Protein AF-A0A356EU19-F1 (afdb_monomer_lite)

Structure (mmCIF, N/CA/C/O backbone):
data_AF-A0A356EU19-F1
#
_entry.id   AF-A0A356EU19-F1
#
loop_
_atom_site.group_PDB
_atom_site.id
_atom_site.type_symbol
_atom_site.label_atom_id
_atom_site.label_alt_id
_atom_site.label_comp_id
_atom_site.label_asym_id
_atom_site.label_entity_id
_atom_site.label_seq_id
_atom_site.pdbx_PDB_ins_code
_atom_site.Cartn_x
_atom_site.Cartn_y
_atom_site.Cartn_z
_atom_site.occupancy
_atom_site.B_iso_or_equiv
_atom_site.auth_seq_id
_atom_site.auth_comp_id
_atom_site.auth_asym_id
_atom_site.auth_atom_id
_atom_site.pdbx_PDB_model_num
ATOM 1 N N . MET A 1 1 ? -10.821 4.826 3.188 1.00 55.88 1 MET A N 1
ATOM 2 C CA . MET A 1 1 ? -10.095 5.903 2.476 1.00 55.88 1 MET A CA 1
ATOM 3 C C . MET A 1 1 ? -9.329 5.244 1.337 1.00 55.88 1 MET A C 1
ATOM 5 O O . MET A 1 1 ? -8.909 4.110 1.521 1.00 55.88 1 MET A O 1
ATOM 9 N N . LEU A 1 2 ? -9.250 5.872 0.163 1.00 63.47 2 LEU A N 1
ATOM 10 C CA . LEU A 1 2 ? -8.558 5.334 -1.014 1.00 63.47 2 LEU A CA 1
ATOM 11 C C . LEU A 1 2 ? -7.464 6.331 -1.398 1.00 63.47 2 LEU A C 1
ATOM 13 O O . LEU A 1 2 ? -7.770 7.506 -1.599 1.00 63.47 2 LEU A O 1
ATOM 17 N N . GLY A 1 3 ? -6.216 5.874 -1.451 1.00 75.94 3 GLY A N 1
ATOM 18 C CA . GLY A 1 3 ? -5.061 6.674 -1.854 1.00 75.94 3 GLY A CA 1
ATOM 19 C C . GLY A 1 3 ? -4.170 5.872 -2.796 1.00 75.94 3 GLY A C 1
ATOM 20 O O . GLY A 1 3 ? -4.012 4.666 -2.609 1.00 75.94 3 GLY A O 1
ATOM 21 N N . ALA A 1 4 ? -3.635 6.544 -3.814 1.00 81.38 4 ALA A N 1
ATOM 22 C CA . ALA A 1 4 ? -2.692 5.987 -4.773 1.00 81.38 4 ALA A CA 1
ATOM 23 C C . ALA A 1 4 ? -1.512 6.949 -4.933 1.00 81.38 4 ALA A C 1
ATOM 25 O O . ALA A 1 4 ? -1.702 8.167 -4.986 1.00 81.38 4 ALA A O 1
ATOM 26 N N . TRP A 1 5 ? -0.309 6.394 -5.015 1.00 88.44 5 TRP A N 1
ATOM 27 C CA . TRP A 1 5 ? 0.944 7.128 -5.119 1.00 88.44 5 TRP A CA 1
ATOM 28 C C . TRP A 1 5 ? 1.780 6.538 -6.239 1.00 88.44 5 TRP A C 1
ATOM 30 O O . TRP A 1 5 ? 1.953 5.327 -6.307 1.00 88.44 5 TRP A O 1
ATOM 40 N N . GLU A 1 6 ? 2.324 7.396 -7.090 1.00 85.50 6 GLU A N 1
ATOM 41 C CA . GLU A 1 6 ? 3.266 7.015 -8.137 1.00 85.50 6 GLU A CA 1
ATOM 42 C C . GLU A 1 6 ? 4.615 7.659 -7.845 1.00 85.50 6 GLU A C 1
ATOM 44 O O . GLU A 1 6 ? 4.694 8.841 -7.494 1.00 85.50 6 GLU A O 1
ATOM 49 N N . PHE A 1 7 ? 5.681 6.876 -7.960 1.00 83.25 7 PHE A N 1
ATOM 50 C CA . PHE A 1 7 ? 7.038 7.351 -7.744 1.00 83.25 7 PHE A CA 1
ATOM 51 C C . PHE A 1 7 ? 7.991 6.682 -8.727 1.00 83.25 7 PHE A C 1
ATOM 53 O O . PHE A 1 7 ? 7.856 5.511 -9.071 1.00 83.25 7 PHE A O 1
ATOM 60 N N . ALA A 1 8 ? 8.976 7.458 -9.170 1.00 82.06 8 ALA A N 1
ATOM 61 C CA . ALA A 1 8 ? 10.022 7.020 -10.076 1.00 82.06 8 ALA A CA 1
ATOM 62 C C . ALA A 1 8 ? 11.384 7.434 -9.513 1.00 82.06 8 ALA A C 1
ATOM 64 O O . ALA A 1 8 ? 11.526 8.520 -8.947 1.00 82.06 8 ALA A O 1
ATOM 65 N N . ILE A 1 9 ? 12.397 6.587 -9.696 1.00 74.75 9 ILE A N 1
ATOM 66 C CA . ILE A 1 9 ? 13.789 6.956 -9.436 1.00 74.75 9 ILE A CA 1
ATOM 67 C C . ILE A 1 9 ? 14.403 7.523 -10.712 1.00 74.75 9 ILE A C 1
ATOM 69 O O . ILE A 1 9 ? 14.460 6.869 -11.750 1.00 74.75 9 ILE A O 1
ATOM 73 N N . SER A 1 10 ? 14.923 8.742 -10.611 1.00 70.06 10 SER A N 1
ATOM 74 C CA . SER A 1 10 ? 15.802 9.336 -11.612 1.00 70.06 10 SER A CA 1
ATOM 75 C C . SER A 1 10 ? 17.240 9.304 -11.085 1.00 70.06 10 SER A C 1
ATOM 77 O O . SER A 1 10 ? 17.652 10.196 -10.345 1.00 70.06 10 SER A O 1
ATOM 79 N N . GLY A 1 11 ? 18.000 8.258 -11.414 1.00 66.62 11 GLY A N 1
ATOM 80 C CA . GLY A 1 11 ? 19.408 8.125 -11.019 1.00 66.62 11 GLY A CA 1
ATOM 81 C C . GLY A 1 11 ? 19.909 6.679 -11.047 1.00 66.62 11 GLY A C 1
ATOM 82 O O . GLY A 1 11 ? 19.152 5.753 -10.789 1.00 66.62 11 GLY A O 1
ATOM 83 N N . GLY A 1 12 ? 21.193 6.471 -11.355 1.00 66.62 12 GLY A N 1
ATOM 84 C CA . GLY A 1 12 ? 21.793 5.138 -11.552 1.00 66.62 12 GLY A CA 1
ATOM 85 C C . GLY A 1 12 ? 22.140 4.361 -10.275 1.00 66.62 12 GLY A C 1
ATOM 86 O O . GLY A 1 12 ? 23.037 3.528 -10.313 1.00 66.62 12 GLY A O 1
ATOM 87 N N . GLY A 1 13 ? 21.507 4.677 -9.143 1.00 71.88 13 GLY A N 1
ATOM 88 C CA . GLY A 1 13 ? 21.840 4.097 -7.835 1.00 71.88 13 GLY A CA 1
ATOM 89 C C . GLY A 1 13 ? 20.979 2.908 -7.413 1.00 71.88 13 GLY A C 1
ATOM 90 O O . GLY A 1 13 ? 21.305 2.273 -6.420 1.00 71.88 13 GLY A O 1
ATOM 91 N N . TYR A 1 14 ? 19.898 2.623 -8.139 1.00 74.31 14 TYR A N 1
ATOM 92 C CA . TYR A 1 14 ? 19.008 1.504 -7.854 1.00 74.31 14 TYR A CA 1
ATOM 93 C C . TYR A 1 14 ? 19.120 0.450 -8.944 1.00 74.31 14 TYR A C 1
ATOM 95 O O . TYR A 1 14 ? 19.021 0.770 -10.135 1.00 74.31 14 TYR A O 1
ATOM 103 N N . VAL A 1 15 ? 19.292 -0.801 -8.534 1.00 77.62 15 VAL A N 1
ATOM 104 C CA . VAL A 1 15 ? 19.249 -1.937 -9.448 1.00 77.62 15 VAL A CA 1
ATOM 105 C C . VAL A 1 15 ? 17.830 -2.516 -9.428 1.00 77.62 15 VAL A C 1
ATOM 107 O O . VAL A 1 15 ? 17.339 -2.856 -8.353 1.00 77.62 15 VAL A O 1
ATOM 110 N N . PRO A 1 16 ? 17.149 -2.647 -10.584 1.00 74.06 16 PRO A N 1
ATOM 111 C CA . PRO A 1 16 ? 15.850 -3.310 -10.652 1.00 74.06 16 PRO A CA 1
ATOM 112 C C . PRO A 1 16 ? 15.869 -4.676 -9.955 1.00 74.06 16 PRO A C 1
ATOM 114 O O . PRO A 1 16 ? 16.757 -5.488 -10.218 1.00 74.06 16 PRO A O 1
ATOM 117 N N . GLY A 1 17 ? 14.894 -4.919 -9.076 1.00 75.31 17 GLY A N 1
ATOM 118 C CA . GLY A 1 17 ? 14.826 -6.121 -8.242 1.00 75.31 17 GLY A CA 1
ATOM 119 C C . GLY A 1 17 ? 15.462 -5.978 -6.856 1.00 75.31 17 GLY A C 1
ATOM 120 O O . GLY A 1 17 ? 15.342 -6.897 -6.045 1.00 75.31 17 GLY A O 1
ATOM 121 N N . GLU A 1 18 ? 16.105 -4.850 -6.538 1.00 83.75 18 GLU A N 1
ATOM 122 C CA . GLU A 1 18 ? 16.463 -4.540 -5.153 1.00 83.75 18 GLU A CA 1
ATOM 123 C C . GLU A 1 18 ? 15.215 -4.113 -4.364 1.00 83.75 18 GLU A C 1
ATOM 125 O O . GLU A 1 18 ? 14.461 -3.248 -4.812 1.00 83.75 18 GLU A O 1
ATOM 130 N N . PRO A 1 19 ? 14.963 -4.684 -3.178 1.00 86.94 19 PRO A N 1
ATOM 131 C CA . PRO A 1 19 ? 13.800 -4.307 -2.393 1.00 86.94 19 PRO A CA 1
ATOM 132 C C . PRO A 1 19 ? 13.901 -2.854 -1.910 1.00 86.94 19 PRO A C 1
ATOM 134 O O . PRO A 1 19 ? 14.905 -2.445 -1.325 1.00 86.94 19 PRO A O 1
ATOM 137 N N . ALA A 1 20 ? 12.831 -2.087 -2.100 1.00 88.44 20 ALA A N 1
ATOM 138 C CA . ALA A 1 20 ? 12.641 -0.760 -1.531 1.00 88.44 20 ALA A CA 1
ATOM 139 C C . ALA A 1 20 ? 11.525 -0.799 -0.482 1.00 88.44 20 ALA A C 1
ATOM 141 O O . ALA A 1 20 ? 10.486 -1.420 -0.689 1.00 88.44 20 ALA A O 1
ATOM 142 N N . TYR A 1 21 ? 11.733 -0.118 0.645 1.00 91.44 21 TYR A N 1
ATOM 143 C CA . TYR A 1 21 ? 10.736 -0.033 1.709 1.00 91.44 21 TYR A CA 1
ATOM 144 C C . TYR A 1 21 ? 9.890 1.229 1.554 1.00 91.44 21 TYR A C 1
ATOM 146 O O . TYR A 1 21 ? 10.429 2.339 1.516 1.00 91.44 21 TYR A O 1
ATOM 154 N N . LEU A 1 22 ? 8.571 1.063 1.485 1.00 91.19 22 LEU A N 1
ATOM 155 C CA . LEU A 1 22 ? 7.611 2.156 1.363 1.00 91.19 22 LEU A CA 1
ATOM 156 C C . LEU A 1 22 ? 6.815 2.320 2.648 1.00 91.19 22 LEU A C 1
ATOM 158 O O . LEU A 1 22 ? 6.550 1.351 3.354 1.00 91.19 22 LEU A O 1
ATOM 162 N N . SER A 1 23 ? 6.410 3.556 2.922 1.00 93.25 23 SER A N 1
ATOM 163 C CA . SER A 1 23 ? 5.519 3.911 4.022 1.00 93.25 23 SER A CA 1
ATOM 164 C C . SER A 1 23 ? 4.613 5.052 3.572 1.00 93.25 23 SER A C 1
ATOM 166 O O . SER A 1 23 ? 5.101 6.118 3.189 1.00 93.25 23 SER A O 1
ATOM 168 N N . PHE A 1 24 ? 3.303 4.823 3.598 1.00 90.62 24 PHE A N 1
ATOM 169 C CA . PHE A 1 24 ? 2.288 5.790 3.184 1.00 90.62 24 PHE A CA 1
ATOM 170 C C . PHE A 1 24 ? 1.392 6.157 4.359 1.00 90.62 24 PHE A C 1
ATOM 172 O O . PHE A 1 24 ? 0.956 5.274 5.094 1.00 90.62 24 PHE A O 1
ATOM 179 N N . ASP A 1 25 ? 1.077 7.446 4.509 1.00 91.81 25 ASP A N 1
ATOM 180 C CA . ASP A 1 25 ? -0.008 7.878 5.392 1.00 91.81 25 ASP A CA 1
ATOM 181 C C . ASP A 1 25 ? -1.349 7.511 4.740 1.00 91.81 25 ASP A C 1
ATOM 183 O O . ASP A 1 25 ? -1.724 8.056 3.698 1.00 91.81 25 ASP A O 1
ATOM 187 N N . VAL A 1 26 ? -2.051 6.555 5.344 1.00 90.44 26 VAL A N 1
ATOM 188 C CA . VAL A 1 26 ? -3.341 6.029 4.871 1.00 90.44 26 VAL A CA 1
ATOM 189 C C . VAL A 1 26 ? -4.497 6.426 5.795 1.00 90.44 26 VAL A C 1
ATOM 191 O O . VAL A 1 26 ? -5.642 6.029 5.558 1.00 90.44 26 VAL A O 1
ATOM 194 N N . GLY A 1 27 ? -4.209 7.237 6.817 1.00 88.19 27 GLY A N 1
ATOM 195 C CA . GLY A 1 27 ? -5.141 7.607 7.871 1.00 88.19 27 GLY A CA 1
ATOM 196 C C . GLY A 1 27 ? -5.424 6.482 8.869 1.00 88.19 27 GLY A C 1
ATOM 197 O O . GLY A 1 27 ? -5.039 5.329 8.683 1.00 88.19 27 GLY A O 1
ATOM 198 N N . GLY A 1 28 ? -6.118 6.847 9.948 1.00 89.12 28 GLY A N 1
ATOM 199 C CA . GLY A 1 28 ? -6.504 5.939 11.025 1.00 89.12 28 GLY A CA 1
ATOM 200 C C . GLY A 1 28 ? -7.820 5.189 10.807 1.00 89.12 28 GLY A C 1
ATOM 201 O O . GLY A 1 28 ? -8.580 5.451 9.876 1.00 89.12 28 GLY A O 1
ATOM 202 N N . GLY A 1 29 ? -8.118 4.267 11.730 1.00 86.12 29 GLY A N 1
ATOM 203 C CA . GLY A 1 29 ? -9.416 3.581 11.794 1.00 86.12 29 GLY A CA 1
ATOM 204 C C . GLY A 1 29 ? -9.616 2.468 10.764 1.00 86.12 29 GLY A C 1
ATOM 205 O O . GLY A 1 29 ? -10.751 2.074 10.523 1.00 86.12 29 GLY A O 1
ATOM 206 N N . LEU A 1 30 ? -8.543 1.970 10.150 1.00 89.00 30 LEU A N 1
ATOM 207 C CA . LEU A 1 30 ? -8.567 0.825 9.239 1.00 89.00 30 LEU A CA 1
ATOM 208 C C . LEU A 1 30 ? -8.239 -0.482 9.969 1.00 89.00 30 LEU A C 1
ATOM 210 O O . LEU A 1 30 ? -7.420 -0.496 10.889 1.00 89.00 30 LEU A O 1
ATOM 214 N N . ASP A 1 31 ? -8.883 -1.570 9.551 1.00 88.56 31 ASP A N 1
ATOM 215 C CA . ASP A 1 31 ? -8.529 -2.921 9.981 1.00 88.56 31 ASP A CA 1
ATOM 216 C C . ASP A 1 31 ? -7.359 -3.427 9.138 1.00 88.56 31 ASP A C 1
ATOM 218 O O . ASP A 1 31 ? -7.469 -3.500 7.913 1.00 88.56 31 ASP A O 1
ATOM 222 N N . ARG A 1 32 ? -6.252 -3.792 9.793 1.00 89.38 32 ARG A N 1
ATOM 223 C CA . ARG A 1 32 ? -5.049 -4.294 9.123 1.00 89.38 32 ARG A CA 1
ATOM 224 C C . ARG A 1 32 ? -5.345 -5.553 8.316 1.00 89.38 32 ARG A C 1
ATOM 226 O O . ARG A 1 32 ? -4.811 -5.694 7.222 1.00 89.38 32 ARG A O 1
ATOM 233 N N . ASP A 1 33 ? -6.175 -6.457 8.830 1.00 89.69 33 ASP A N 1
ATOM 234 C CA . ASP A 1 33 ? -6.457 -7.728 8.149 1.00 89.69 33 ASP A CA 1
ATOM 235 C C . ASP A 1 33 ? -7.411 -7.546 6.954 1.00 89.69 33 ASP A C 1
ATOM 237 O O . ASP A 1 33 ? -7.501 -8.410 6.084 1.00 89.69 33 ASP A O 1
ATOM 241 N N . GLY A 1 34 ? -8.084 -6.394 6.880 1.00 88.94 34 GLY A N 1
ATOM 242 C CA . GLY A 1 34 ? -8.880 -5.962 5.734 1.00 88.94 34 GLY A CA 1
ATOM 243 C C . GLY A 1 34 ? -8.131 -5.042 4.767 1.00 88.94 34 GLY A C 1
ATOM 244 O O . GLY A 1 34 ? -8.778 -4.450 3.900 1.00 88.94 34 GLY A O 1
ATOM 245 N N . MET A 1 35 ? -6.815 -4.856 4.933 1.00 92.50 35 MET A N 1
ATOM 246 C CA . MET A 1 35 ? -6.008 -4.050 4.019 1.00 92.50 35 MET A CA 1
ATOM 247 C C . MET A 1 35 ? -5.550 -4.857 2.808 1.00 92.50 35 MET A C 1
ATOM 249 O O . MET A 1 35 ? -5.125 -6.002 2.927 1.00 92.50 35 MET A O 1
ATOM 253 N N . GLN A 1 36 ? -5.578 -4.211 1.647 1.00 95.00 36 GLN A N 1
ATOM 254 C CA . GLN A 1 36 ? -5.055 -4.730 0.389 1.00 95.00 36 GLN A CA 1
ATOM 255 C C . GLN A 1 36 ? -4.136 -3.691 -0.243 1.00 95.00 36 GLN A C 1
ATOM 257 O O . GLN A 1 36 ? -4.404 -2.485 -0.181 1.00 95.00 36 GLN A O 1
ATOM 262 N N . VAL A 1 37 ? -3.061 -4.174 -0.858 1.00 94.94 37 VAL A N 1
ATOM 263 C CA . VAL A 1 37 ? -2.128 -3.356 -1.631 1.00 94.94 37 VAL A CA 1
ATOM 264 C C . VAL A 1 37 ? -2.353 -3.643 -3.106 1.00 94.94 37 VAL A C 1
ATOM 266 O O . VAL A 1 37 ? -2.559 -4.786 -3.505 1.00 94.94 37 VAL A O 1
ATOM 269 N N . TRP A 1 38 ? -2.306 -2.596 -3.916 1.00 95.81 38 TRP A N 1
ATOM 270 C CA . TRP A 1 38 ? -2.456 -2.670 -5.359 1.00 95.81 38 TRP A CA 1
ATOM 271 C C . TRP A 1 38 ? -1.229 -2.078 -6.029 1.00 95.81 38 TRP A C 1
ATOM 273 O O . TRP A 1 3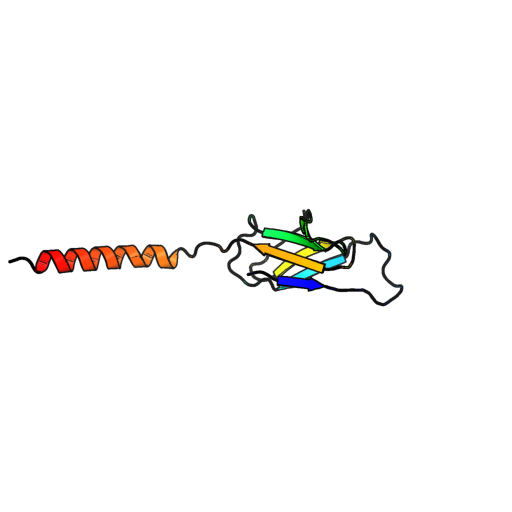8 ? -0.681 -1.084 -5.552 1.00 95.81 38 TRP A O 1
ATOM 283 N N . HIS A 1 39 ? -0.840 -2.667 -7.150 1.00 94.75 39 HIS A N 1
ATOM 284 C CA . HIS A 1 39 ? 0.272 -2.239 -7.981 1.00 94.75 39 HIS A CA 1
ATOM 285 C C . HIS A 1 39 ? -0.227 -1.960 -9.400 1.00 94.75 39 HIS A C 1
ATOM 287 O O . HIS A 1 39 ? -0.958 -2.767 -9.981 1.00 94.75 39 HIS A O 1
ATOM 293 N N . TYR A 1 40 ? 0.155 -0.811 -9.949 1.00 94.50 40 TYR A N 1
ATOM 294 C CA . TYR A 1 40 ? -0.124 -0.432 -11.324 1.00 94.50 40 TYR A CA 1
ATOM 295 C C . TYR A 1 40 ? 1.041 -0.850 -12.223 1.00 94.50 40 TYR A C 1
ATOM 297 O O . TYR A 1 40 ? 2.133 -0.294 -12.134 1.00 94.50 40 TYR A O 1
ATOM 305 N N . ASP A 1 41 ? 0.801 -1.800 -13.125 1.00 89.81 41 ASP A N 1
ATOM 306 C CA . ASP A 1 41 ? 1.828 -2.353 -14.025 1.00 89.81 41 ASP A CA 1
ATOM 307 C C . ASP A 1 41 ? 2.092 -1.496 -15.283 1.00 89.81 41 ASP A C 1
ATOM 309 O O . ASP A 1 41 ? 2.817 -1.907 -16.189 1.00 89.81 41 ASP A O 1
ATOM 313 N N . GLY A 1 42 ? 1.495 -0.302 -15.351 1.00 90.12 42 GLY A N 1
ATOM 314 C CA . GLY A 1 42 ? 1.503 0.565 -16.530 1.00 90.12 42 GLY A CA 1
ATOM 315 C C . GLY A 1 42 ? 0.233 0.462 -17.380 1.00 90.12 42 GLY A C 1
ATOM 316 O O . GLY A 1 42 ? -0.024 1.360 -18.186 1.00 90.12 42 GLY A O 1
ATOM 317 N N . VAL A 1 43 ? -0.585 -0.576 -17.176 1.00 94.62 43 VAL A N 1
ATOM 318 C CA . VAL A 1 43 ? -1.831 -0.831 -17.917 1.00 94.62 43 VAL A CA 1
ATOM 319 C C . VAL A 1 43 ? -3.023 -1.020 -16.978 1.00 94.62 43 VAL A C 1
ATOM 321 O O . VAL A 1 43 ? -4.104 -0.491 -17.243 1.00 94.62 43 VAL A O 1
ATOM 324 N N . ALA A 1 44 ? -2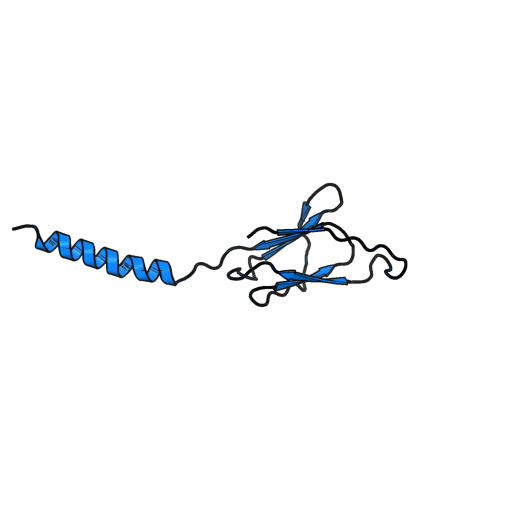.847 -1.765 -15.888 1.00 94.75 44 ALA A N 1
ATOM 325 C CA . ALA A 1 44 ? -3.908 -2.122 -14.959 1.00 94.75 44 ALA A CA 1
ATOM 326 C C . ALA A 1 44 ? -3.425 -2.152 -13.504 1.00 94.75 44 ALA A C 1
ATOM 328 O O . ALA A 1 44 ? -2.244 -2.327 -13.207 1.00 94.75 44 ALA A O 1
ATOM 329 N N . TRP A 1 45 ? -4.383 -1.990 -12.590 1.00 95.44 45 TRP A N 1
ATOM 330 C CA . TRP A 1 45 ? -4.181 -2.223 -11.165 1.00 95.44 45 TRP A CA 1
ATOM 331 C C . TRP A 1 45 ? -4.393 -3.702 -10.862 1.00 95.44 45 TRP A C 1
ATOM 333 O O . TRP A 1 45 ? -5.474 -4.235 -11.113 1.00 95.44 45 TRP A O 1
ATOM 343 N N . ASN A 1 46 ? -3.378 -4.339 -10.291 1.00 95.94 46 ASN A N 1
ATOM 344 C CA . ASN A 1 46 ? -3.427 -5.722 -9.836 1.00 95.94 46 ASN A CA 1
ATOM 345 C C . ASN A 1 46 ? -3.151 -5.776 -8.333 1.00 95.94 46 ASN A C 1
ATOM 347 O O . ASN A 1 46 ? -2.435 -4.928 -7.800 1.00 95.94 46 ASN A O 1
ATOM 351 N N . GLU A 1 47 ? -3.720 -6.764 -7.648 1.00 95.12 47 GLU A N 1
ATOM 352 C CA . GLU A 1 47 ? -3.421 -6.991 -6.235 1.00 95.12 47 GLU A CA 1
ATOM 353 C C . GLU A 1 47 ? -1.939 -7.355 -6.074 1.00 95.12 47 GLU A C 1
ATOM 355 O O . GLU A 1 47 ? -1.393 -8.163 -6.830 1.00 95.12 47 GLU A O 1
ATOM 360 N N . TYR A 1 48 ? -1.284 -6.727 -5.103 1.00 94.62 48 TYR A N 1
ATOM 361 C CA . TYR A 1 48 ? 0.120 -6.932 -4.779 1.00 94.62 48 TYR A CA 1
ATOM 362 C C . TYR A 1 48 ? 0.231 -7.686 -3.450 1.00 94.62 48 TYR A C 1
ATOM 364 O O . TYR A 1 48 ? -0.260 -7.221 -2.420 1.00 94.62 48 TYR A O 1
ATOM 372 N N . ASP A 1 49 ? 0.888 -8.851 -3.471 1.00 94.00 49 ASP A N 1
ATOM 373 C CA . ASP A 1 49 ? 1.081 -9.725 -2.302 1.00 94.00 49 ASP A CA 1
ATOM 374 C C . ASP A 1 49 ? 2.154 -9.155 -1.349 1.00 94.00 49 ASP A C 1
ATOM 376 O O . ASP A 1 49 ? 3.278 -9.654 -1.254 1.00 94.00 49 ASP A O 1
ATOM 380 N N . ALA A 1 50 ? 1.807 -8.077 -0.641 1.00 93.75 50 ALA A N 1
ATOM 381 C CA . ALA A 1 50 ? 2.641 -7.441 0.377 1.00 93.75 50 ALA A CA 1
ATOM 382 C C . ALA A 1 50 ? 2.651 -8.255 1.686 1.00 93.75 50 ALA A C 1
ATOM 384 O O . ALA A 1 50 ? 2.029 -7.885 2.684 1.00 93.75 50 ALA A O 1
ATOM 385 N N . ARG A 1 51 ? 3.372 -9.381 1.705 1.00 92.69 51 ARG A N 1
ATOM 386 C CA . ARG A 1 51 ? 3.438 -10.289 2.873 1.00 92.69 51 ARG A CA 1
ATOM 387 C C . ARG A 1 51 ? 3.997 -9.645 4.138 1.00 92.69 51 ARG A C 1
ATOM 389 O O . ARG A 1 51 ? 3.709 -10.105 5.242 1.00 92.69 51 ARG A O 1
ATOM 396 N N . ASP A 1 52 ? 4.809 -8.610 3.976 1.00 94.75 52 ASP A N 1
ATOM 397 C CA . ASP A 1 52 ? 5.412 -7.833 5.051 1.00 94.75 52 ASP A CA 1
ATOM 398 C C . ASP A 1 52 ? 4.622 -6.556 5.383 1.00 94.75 52 ASP A C 1
ATOM 400 O O . ASP A 1 52 ? 5.128 -5.699 6.107 1.00 94.75 52 ASP A O 1
ATOM 404 N N . LEU A 1 53 ? 3.376 -6.433 4.900 1.00 95.38 53 LEU A N 1
ATOM 405 C CA . LEU A 1 53 ? 2.516 -5.295 5.201 1.00 95.38 53 LEU A CA 1
ATOM 406 C C . LEU A 1 53 ? 2.326 -5.132 6.713 1.00 95.38 53 LEU A C 1
ATOM 408 O O . LEU A 1 53 ? 1.754 -5.983 7.413 1.00 95.38 53 LEU A O 1
ATOM 412 N N . THR A 1 54 ? 2.751 -3.966 7.185 1.00 95.88 54 THR A N 1
ATOM 413 C CA . THR A 1 54 ? 2.555 -3.478 8.547 1.00 95.88 54 THR A CA 1
ATOM 414 C C . THR A 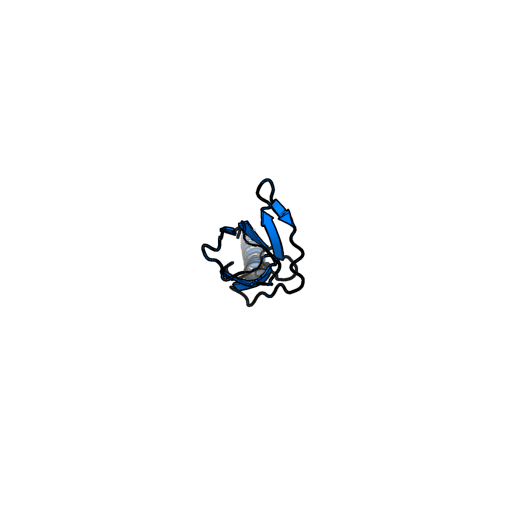1 54 ? 1.678 -2.234 8.531 1.00 95.88 54 THR A C 1
ATOM 416 O O . THR A 1 54 ? 1.707 -1.448 7.587 1.00 95.88 54 THR A O 1
ATOM 419 N N . TYR A 1 55 ? 0.889 -2.053 9.588 1.00 94.50 55 TYR A N 1
ATOM 420 C CA . TYR A 1 55 ? 0.071 -0.864 9.784 1.00 94.50 55 TYR A CA 1
ATOM 421 C C . TYR A 1 55 ? 0.097 -0.468 11.257 1.00 94.50 55 TYR A C 1
ATOM 423 O O . TYR A 1 55 ? -0.178 -1.291 12.129 1.00 94.50 55 TYR A O 1
ATOM 431 N N . ASN A 1 56 ? 0.456 0.784 11.539 1.00 93.38 56 ASN A N 1
ATOM 432 C CA . ASN A 1 56 ? 0.627 1.283 12.911 1.00 93.38 56 ASN A CA 1
ATOM 433 C C . ASN A 1 56 ? -0.540 2.154 13.407 1.00 93.38 56 ASN A C 1
ATOM 435 O O . ASN A 1 56 ? -0.405 2.835 14.422 1.00 93.38 56 ASN A O 1
ATOM 439 N N . GLY A 1 57 ? -1.669 2.153 12.693 1.00 91.12 57 GLY A N 1
ATOM 440 C CA . GLY A 1 57 ? -2.821 2.999 13.006 1.00 91.12 57 GLY A CA 1
ATOM 441 C C . GLY A 1 57 ? -2.859 4.334 12.259 1.00 91.12 57 GLY A C 1
ATOM 442 O O . GLY A 1 57 ? -3.802 5.088 12.469 1.00 91.12 57 GLY A O 1
ATOM 443 N N . GLN A 1 58 ? -1.866 4.622 11.413 1.00 92.69 58 GLN A N 1
ATOM 444 C CA . GLN A 1 58 ? -1.845 5.791 10.522 1.00 92.69 58 GLN A CA 1
ATOM 445 C C . GLN A 1 58 ? -1.097 5.492 9.217 1.00 92.69 58 GLN A C 1
ATOM 447 O O . GLN A 1 58 ? -1.539 5.878 8.139 1.00 92.69 58 GLN A O 1
ATOM 452 N N . TYR A 1 59 ? 0.034 4.790 9.314 1.00 93.31 59 TYR A N 1
ATOM 453 C CA . TYR A 1 59 ? 0.907 4.489 8.187 1.00 93.31 59 TYR A CA 1
ATOM 454 C C . TYR A 1 59 ? 0.856 3.013 7.828 1.00 93.31 59 TYR A C 1
ATOM 456 O O . TYR A 1 59 ? 0.944 2.166 8.721 1.00 93.31 59 TYR A O 1
ATOM 464 N N . ALA A 1 60 ? 0.750 2.727 6.532 1.00 95.19 60 ALA A N 1
ATOM 465 C CA . ALA A 1 60 ? 0.915 1.397 5.962 1.00 95.19 60 ALA A CA 1
ATOM 466 C C . ALA A 1 60 ? 2.295 1.289 5.309 1.00 95.19 60 ALA A C 1
ATOM 468 O O . ALA A 1 60 ? 2.649 2.137 4.486 1.00 95.19 60 ALA A O 1
ATOM 469 N N . SER A 1 61 ? 3.041 0.241 5.654 1.00 95.06 61 SER A N 1
ATOM 470 C CA . SER A 1 61 ? 4.418 0.062 5.195 1.00 95.06 61 SER A CA 1
ATOM 471 C C . SER A 1 61 ? 4.689 -1.361 4.723 1.00 95.06 61 SER A C 1
ATOM 473 O O . SER A 1 61 ? 4.281 -2.315 5.390 1.00 95.06 61 SER A O 1
ATOM 475 N N . PHE A 1 62 ? 5.383 -1.495 3.594 1.00 94.94 62 PHE A N 1
ATOM 476 C CA . PHE A 1 62 ? 5.665 -2.768 2.922 1.00 94.94 62 PHE A CA 1
ATOM 477 C C . PHE A 1 62 ? 6.851 -2.639 1.958 1.00 94.94 62 PHE A C 1
ATOM 479 O O . PHE A 1 62 ? 7.262 -1.530 1.601 1.00 94.94 62 PHE A O 1
ATOM 486 N N . THR A 1 63 ? 7.390 -3.778 1.528 1.00 94.25 63 THR A N 1
ATOM 487 C CA . THR A 1 63 ? 8.508 -3.838 0.580 1.00 94.25 63 THR A CA 1
ATOM 488 C C . THR A 1 63 ? 8.020 -4.021 -0.857 1.00 94.25 63 THR A C 1
ATOM 490 O O . THR A 1 63 ? 7.088 -4.785 -1.122 1.00 94.25 63 THR A O 1
ATOM 493 N N . VAL A 1 64 ? 8.684 -3.345 -1.795 1.00 91.44 64 VAL A N 1
ATOM 494 C CA . VAL A 1 64 ? 8.459 -3.459 -3.242 1.00 91.44 64 VAL A CA 1
ATOM 495 C C . VAL A 1 64 ? 9.747 -3.768 -3.991 1.00 91.44 64 VAL A C 1
ATOM 497 O O . VAL A 1 64 ? 10.826 -3.407 -3.534 1.00 91.44 64 VAL A O 1
ATOM 500 N N . ASP A 1 65 ? 9.645 -4.406 -5.151 1.00 85.94 65 ASP A N 1
ATOM 501 C CA . ASP A 1 65 ? 10.767 -4.769 -6.032 1.00 85.94 65 ASP A CA 1
ATOM 502 C C . ASP A 1 65 ? 10.853 -3.903 -7.305 1.00 85.94 65 ASP A C 1
ATOM 504 O O . ASP A 1 65 ? 11.747 -4.086 -8.138 1.00 85.94 65 ASP A O 1
ATOM 508 N N . GLY A 1 66 ? 9.938 -2.940 -7.445 1.00 82.88 66 GLY A N 1
ATOM 509 C CA . GLY A 1 66 ? 9.864 -2.045 -8.590 1.00 82.88 66 GLY A CA 1
ATOM 510 C C . GLY A 1 66 ? 9.155 -0.725 -8.294 1.00 82.88 66 GLY A C 1
ATOM 511 O O . GLY A 1 66 ? 8.367 -0.596 -7.355 1.00 82.88 66 GLY A O 1
ATOM 512 N N . PHE A 1 67 ? 9.446 0.269 -9.132 1.00 84.88 67 PHE A N 1
ATOM 513 C CA . PHE A 1 67 ? 8.904 1.624 -9.046 1.00 84.88 67 PHE A CA 1
ATOM 514 C C . PHE A 1 67 ? 7.752 1.825 -10.029 1.00 84.88 67 PHE A C 1
ATOM 516 O O . PHE A 1 67 ? 7.935 1.617 -11.228 1.00 84.88 67 PHE A O 1
ATOM 523 N N . SER A 1 68 ? 6.591 2.242 -9.524 1.00 88.94 68 SER A N 1
ATOM 524 C CA . SER A 1 68 ? 5.379 2.519 -10.306 1.00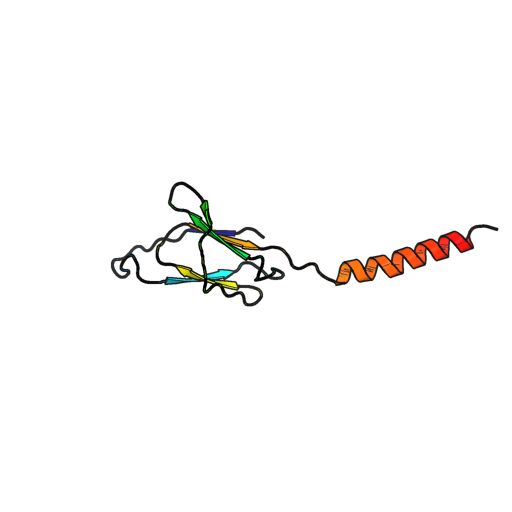 88.94 68 SER A CA 1
ATOM 525 C C . SER A 1 68 ? 4.295 3.158 -9.407 1.00 88.94 68 SER A C 1
ATOM 527 O O . SER A 1 68 ? 4.610 3.786 -8.391 1.00 88.94 68 SER A O 1
ATOM 529 N N . GLY A 1 69 ? 3.017 3.001 -9.775 1.00 92.25 69 GLY A N 1
ATOM 530 C CA . GLY A 1 69 ? 1.868 3.317 -8.935 1.00 92.25 69 GLY A CA 1
ATOM 531 C C . GLY A 1 69 ? 1.558 2.221 -7.910 1.00 92.25 69 GLY A C 1
ATOM 532 O O . GLY A 1 69 ? 1.375 1.061 -8.269 1.00 92.25 69 GLY A O 1
ATOM 533 N N . TY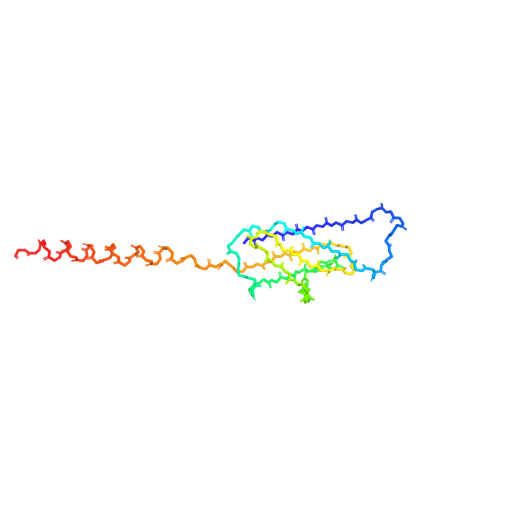R A 1 70 ? 1.402 2.606 -6.646 1.00 94.25 70 TYR A N 1
ATOM 534 C CA . TYR A 1 70 ? 0.920 1.747 -5.566 1.00 94.25 70 TYR A CA 1
ATOM 535 C C . TYR A 1 70 ? -0.276 2.382 -4.862 1.00 94.25 70 TYR A C 1
ATOM 537 O O . TYR A 1 70 ? -0.318 3.596 -4.659 1.00 94.25 70 TYR A O 1
ATOM 545 N N . ALA A 1 71 ? -1.248 1.567 -4.467 1.00 94.06 71 ALA A N 1
ATOM 546 C CA . ALA A 1 71 ? -2.416 2.013 -3.718 1.00 94.06 71 ALA A CA 1
ATOM 547 C C . ALA A 1 71 ? -2.680 1.091 -2.532 1.00 94.06 71 ALA A C 1
ATOM 549 O O . ALA A 1 71 ? -2.436 -0.112 -2.600 1.00 94.06 71 ALA A O 1
ATOM 550 N N . VAL A 1 72 ? -3.209 1.660 -1.452 1.00 93.62 72 VAL A N 1
ATOM 551 C CA . VAL A 1 72 ? -3.638 0.902 -0.274 1.00 93.62 72 VAL A CA 1
ATOM 552 C C . VAL A 1 72 ? -5.122 1.139 -0.071 1.00 93.62 72 VAL A C 1
ATOM 554 O O . VAL A 1 72 ? -5.597 2.277 -0.029 1.00 93.62 72 VAL A O 1
ATOM 557 N N . THR A 1 73 ? -5.860 0.047 0.056 1.00 92.75 73 THR A N 1
ATOM 558 C CA . THR A 1 73 ? -7.287 0.060 0.360 1.00 92.75 73 THR A CA 1
ATOM 559 C C . THR A 1 73 ? -7.511 -0.679 1.664 1.00 92.75 73 THR A C 1
ATOM 561 O O . THR A 1 73 ? -6.841 -1.672 1.921 1.00 92.75 73 THR A O 1
ATOM 564 N N . GLY A 1 74 ? -8.446 -0.221 2.489 1.00 87.62 74 GLY A N 1
ATOM 565 C CA . GLY A 1 74 ? -8.745 -0.882 3.753 1.00 87.62 74 GLY A CA 1
ATOM 566 C C . GLY A 1 74 ? -10.187 -0.675 4.176 1.00 87.62 74 GLY A C 1
ATOM 567 O O . GLY A 1 74 ? -10.797 0.361 3.877 1.00 87.62 74 GLY A O 1
ATOM 568 N N . ASN A 1 75 ? -10.712 -1.662 4.895 1.00 85.31 75 ASN A N 1
ATOM 569 C CA . ASN A 1 75 ? -12.026 -1.565 5.507 1.00 85.31 75 ASN A CA 1
ATOM 570 C C . ASN A 1 75 ? -11.951 -0.736 6.796 1.00 85.31 75 ASN A C 1
ATOM 572 O O . ASN A 1 75 ? -11.050 -0.949 7.612 1.00 85.31 75 ASN A O 1
ATOM 576 N N . PRO A 1 76 ? -12.887 0.204 7.006 1.00 80.69 76 PRO A N 1
ATOM 577 C CA . PRO A 1 76 ? -12.967 0.924 8.265 1.00 80.69 76 PRO A CA 1
ATOM 578 C C . PRO A 1 76 ? -13.373 -0.026 9.400 1.00 80.69 76 PRO A C 1
ATOM 580 O O . PRO A 1 76 ? -14.291 -0.835 9.247 1.00 80.69 76 PRO A O 1
ATOM 583 N N . VAL A 1 77 ? -12.722 0.108 10.554 1.00 78.31 77 VAL A N 1
ATOM 584 C CA . VAL A 1 77 ? -13.113 -0.555 11.800 1.00 78.31 77 VAL A CA 1
ATOM 585 C C . VAL A 1 77 ? -14.425 0.076 12.279 1.00 78.31 77 VAL A C 1
ATOM 587 O O . VAL A 1 77 ? -14.477 1.296 12.455 1.00 78.31 77 VAL A O 1
ATOM 590 N N . PRO A 1 78 ? -15.497 -0.704 12.513 1.00 69.38 78 PRO A N 1
ATOM 591 C CA . PRO A 1 78 ? -16.736 -0.164 13.056 1.00 69.38 78 PRO A CA 1
ATOM 592 C C . PRO A 1 78 ? -16.497 0.456 14.436 1.00 69.38 78 PRO A C 1
ATOM 594 O O . PRO A 1 78 ? -16.104 -0.239 15.374 1.00 69.38 78 PRO A O 1
ATOM 597 N N . GLU A 1 79 ? -16.759 1.755 14.589 1.00 66.81 79 GLU A N 1
ATOM 598 C CA . GLU A 1 79 ? -16.662 2.400 15.897 1.00 66.81 79 GLU A CA 1
ATOM 599 C C . GLU A 1 79 ? -17.775 1.883 16.834 1.00 66.81 79 GLU A C 1
ATOM 601 O O . GLU A 1 79 ? -18.965 2.048 16.534 1.00 66.81 79 GLU A O 1
ATOM 606 N N . PRO A 1 80 ? -17.444 1.307 18.006 1.00 65.88 80 PRO A N 1
ATOM 607 C CA . PRO A 1 80 ? -18.448 0.777 18.936 1.00 65.88 80 PRO A CA 1
ATOM 608 C C . PRO A 1 80 ? -19.363 1.863 19.544 1.00 65.88 80 PRO A C 1
ATOM 610 O O . PRO A 1 80 ? -20.446 1.567 20.054 1.00 65.88 80 PRO A O 1
ATOM 613 N N . SER A 1 81 ? -18.964 3.133 19.461 1.00 63.22 81 SER A N 1
ATOM 614 C CA . SER A 1 81 ? -19.589 4.283 20.124 1.00 63.22 81 SER A CA 1
ATOM 615 C C . SER A 1 81 ? -21.014 4.590 19.645 1.00 63.22 81 SER A C 1
ATOM 617 O O . SER A 1 81 ? -21.872 4.974 20.442 1.00 63.22 81 SER A O 1
ATOM 619 N N . LEU A 1 82 ? -21.299 4.412 18.351 1.00 57.12 82 LEU A N 1
ATOM 620 C CA . LEU A 1 82 ? -22.595 4.786 17.768 1.00 57.12 82 LEU A CA 1
ATOM 621 C C . LEU A 1 82 ? -23.696 3.770 18.089 1.00 57.12 82 LEU A C 1
ATOM 623 O O . LEU A 1 82 ? -24.840 4.147 18.349 1.00 57.12 82 LEU A O 1
ATOM 627 N N . LEU A 1 83 ? -23.350 2.483 18.145 1.00 56.09 83 LEU A N 1
ATOM 628 C CA . LEU A 1 83 ? -24.301 1.421 18.478 1.00 56.09 83 LEU A CA 1
ATOM 629 C C . LEU A 1 83 ? -24.717 1.478 19.956 1.00 56.09 83 LEU A C 1
ATOM 631 O O . LEU A 1 83 ? -25.884 1.251 20.280 1.00 56.09 83 LEU A O 1
ATOM 635 N N . GLY A 1 84 ? -23.796 1.870 20.843 1.00 59.66 84 GLY A N 1
ATOM 636 C CA . GLY A 1 84 ? -24.084 2.071 22.265 1.00 59.66 84 GLY A CA 1
ATOM 637 C C . GLY A 1 84 ? -25.036 3.240 22.555 1.00 59.66 84 GLY A C 1
ATOM 638 O O . GLY A 1 84 ? -25.787 3.181 23.526 1.00 59.66 84 GLY A O 1
ATOM 639 N N . LEU A 1 85 ? -25.059 4.276 21.707 1.00 57.75 85 LEU A N 1
ATOM 640 C CA . LEU A 1 85 ? -25.885 5.482 21.884 1.00 57.75 85 LEU A CA 1
ATOM 641 C C . LEU A 1 85 ? -27.326 5.334 21.366 1.00 57.75 85 LEU A C 1
ATOM 643 O O . LEU A 1 85 ? -28.239 5.984 21.883 1.00 57.75 85 LEU A O 1
ATOM 647 N N . LEU A 1 86 ? -27.565 4.449 20.395 1.00 59.69 86 LEU A N 1
ATOM 648 C CA . LEU A 1 86 ? -28.904 4.217 19.833 1.00 59.69 86 LEU A CA 1
ATOM 649 C C . LEU A 1 86 ? -29.832 3.450 20.790 1.00 59.69 86 LEU A C 1
ATOM 651 O O . LEU A 1 86 ? -31.041 3.694 20.822 1.00 59.69 86 LEU A O 1
ATOM 655 N N . LEU A 1 87 ? -29.272 2.569 21.621 1.00 63.06 87 LEU A N 1
ATOM 656 C CA . LEU A 1 87 ? -30.023 1.770 22.593 1.00 63.06 87 LEU A CA 1
ATOM 657 C C . LEU A 1 87 ? -30.694 2.606 23.707 1.00 63.06 87 LEU A C 1
ATOM 659 O O . LEU A 1 87 ? -31.905 2.456 23.904 1.00 63.06 87 LEU A O 1
ATOM 663 N N . PRO A 1 88 ? -30.003 3.521 24.420 1.00 65.25 88 PRO A N 1
ATOM 664 C CA . PRO A 1 88 ? -30.639 4.323 25.464 1.00 65.25 88 PRO A CA 1
ATOM 665 C C . PRO A 1 88 ? -31.657 5.322 24.897 1.00 65.25 88 PRO A C 1
ATOM 667 O O . PRO A 1 88 ? -32.683 5.570 25.536 1.00 65.25 88 PRO A O 1
ATOM 670 N N . LEU A 1 89 ? -31.434 5.850 23.686 1.00 65.75 89 LEU A N 1
ATOM 671 C CA . LEU A 1 89 ? -32.365 6.778 23.038 1.00 65.75 89 LEU A CA 1
ATOM 672 C C . LEU A 1 89 ? -33.670 6.077 22.623 1.00 65.75 89 LEU A C 1
ATOM 674 O O . LEU A 1 89 ? -34.761 6.594 22.880 1.00 65.75 89 LEU A O 1
ATOM 678 N N . GLY A 1 90 ? -33.571 4.866 22.063 1.00 67.25 90 GLY A N 1
ATOM 679 C CA . GLY A 1 90 ? -34.730 4.037 21.722 1.00 67.25 90 GLY A CA 1
ATOM 680 C C . GLY A 1 90 ? -35.581 3.689 22.947 1.00 67.25 90 GLY A C 1
ATOM 681 O O . GLY A 1 90 ? -36.805 3.851 22.926 1.00 67.25 90 GLY A O 1
ATOM 682 N N . VAL A 1 91 ? -34.941 3.307 24.059 1.00 74.06 91 VAL A N 1
ATOM 683 C CA . VAL A 1 91 ? -35.634 3.022 25.329 1.00 74.06 91 VAL A CA 1
ATOM 684 C C . VAL A 1 91 ? -36.282 4.285 25.910 1.00 74.06 91 VAL A C 1
ATOM 686 O O . VAL A 1 91 ? -37.426 4.230 26.367 1.00 74.06 91 VAL A O 1
ATOM 689 N N . ALA A 1 92 ? -35.610 5.440 25.859 1.00 74.62 92 ALA A N 1
ATOM 690 C CA . ALA A 1 92 ? -36.152 6.704 26.359 1.00 74.62 92 ALA A CA 1
ATOM 691 C C . ALA A 1 92 ? -37.393 7.170 25.574 1.00 74.62 92 ALA A C 1
ATOM 693 O O . ALA A 1 92 ? -38.377 7.607 26.179 1.00 74.62 92 ALA A O 1
ATOM 694 N N . LEU A 1 93 ? -37.388 7.029 24.244 1.00 72.69 93 LEU A N 1
ATOM 695 C CA . LEU A 1 93 ? -38.518 7.389 23.380 1.00 72.69 93 LEU A CA 1
ATOM 696 C C . LEU A 1 93 ? -39.720 6.452 23.578 1.00 72.69 93 LEU A C 1
ATOM 698 O O . LEU A 1 93 ? -40.853 6.926 23.707 1.00 72.69 93 LEU A O 1
ATOM 702 N N . LEU A 1 94 ? -39.483 5.142 23.707 1.00 72.62 94 LEU A N 1
ATOM 703 C CA . LEU A 1 94 ? -40.528 4.157 24.018 1.00 72.62 94 LEU A CA 1
ATOM 704 C C . LEU A 1 94 ? -41.167 4.411 25.394 1.00 72.62 94 LEU A C 1
ATOM 706 O O . LEU A 1 94 ? -42.389 4.331 25.544 1.00 72.62 94 LEU A O 1
ATOM 710 N N . ARG A 1 95 ? -40.360 4.788 26.394 1.00 72.69 95 ARG A N 1
ATOM 711 C CA . ARG A 1 95 ? -40.841 5.107 27.749 1.00 72.69 95 ARG A CA 1
ATOM 712 C C . ARG A 1 95 ? -41.646 6.410 27.794 1.00 72.69 95 ARG A C 1
ATOM 714 O O . ARG A 1 95 ? -42.597 6.507 28.567 1.00 72.69 95 ARG A O 1
ATOM 721 N N . ARG A 1 96 ? -41.305 7.397 26.955 1.00 71.31 96 ARG A N 1
ATOM 722 C CA . ARG A 1 96 ? -42.056 8.660 26.818 1.00 71.31 96 ARG A CA 1
ATOM 723 C C . ARG A 1 96 ? -43.406 8.468 26.126 1.00 71.31 96 ARG A C 1
ATOM 725 O O . ARG A 1 96 ? -44.362 9.139 26.499 1.00 71.31 96 ARG A O 1
ATOM 732 N N . ARG A 1 97 ? -43.490 7.551 25.156 1.00 68.50 97 ARG A N 1
ATOM 733 C CA . ARG A 1 97 ? -44.735 7.239 24.437 1.00 68.50 97 ARG A CA 1
ATOM 734 C C . ARG A 1 97 ? -45.758 6.547 25.343 1.00 68.50 97 ARG A C 1
ATOM 736 O O . ARG A 1 97 ? -46.896 6.983 25.391 1.00 68.50 97 ARG A O 1
ATOM 743 N N . ARG A 1 98 ? -45.327 5.580 26.165 1.00 64.88 98 ARG A N 1
ATOM 744 C CA . ARG A 1 98 ? -46.202 4.877 27.129 1.00 64.88 98 ARG A CA 1
ATOM 745 C C . ARG A 1 98 ? -46.756 5.744 28.266 1.00 64.88 98 ARG A C 1
ATOM 747 O O . ARG A 1 98 ? -47.694 5.329 28.925 1.00 64.88 98 ARG A O 1
ATOM 754 N N . ARG A 1 99 ? -46.173 6.917 28.538 1.00 63.31 99 ARG A N 1
ATOM 755 C CA . ARG A 1 99 ? -46.672 7.855 29.566 1.00 63.31 99 ARG A CA 1
ATOM 756 C C . ARG A 1 99 ? -47.694 8.865 29.030 1.00 63.31 99 ARG A C 1
ATOM 758 O O . ARG A 1 99 ? -48.140 9.709 29.797 1.00 63.31 99 ARG A O 1
ATOM 765 N N . ARG A 1 100 ? -48.000 8.837 27.729 1.00 59.47 100 ARG A N 1
ATOM 766 C CA . ARG A 1 100 ? -48.912 9.786 27.071 1.00 59.47 100 ARG A CA 1
ATOM 767 C C . ARG A 1 100 ? -50.273 9.200 26.700 1.00 59.47 100 ARG A C 1
ATOM 769 O O . ARG A 1 100 ? -51.079 9.957 26.175 1.00 59.47 100 ARG A O 1
ATOM 776 N N . ASP A 1 101 ? -50.530 7.930 27.002 1.00 56.16 101 ASP A N 1
ATOM 777 C CA . ASP A 1 101 ? -51.860 7.338 26.851 1.00 56.16 101 ASP A CA 1
ATOM 778 C C . ASP A 1 101 ? -52.591 7.414 28.213 1.00 56.16 101 ASP A C 1
ATOM 780 O O . ASP A 1 101 ? -52.122 6.775 29.162 1.00 56.16 101 ASP A O 1
ATOM 784 N N . PRO A 1 102 ? -53.636 8.260 28.352 1.00 55.72 102 PRO A N 1
ATOM 785 C CA . PRO A 1 102 ? -54.530 8.298 29.512 1.00 55.72 102 PRO A CA 1
ATOM 786 C C . PRO A 1 102 ? -55.558 7.159 29.512 1.00 55.72 102 PRO A C 1
ATOM 788 O O . PRO A 1 102 ? -55.915 6.668 28.416 1.00 55.72 102 PRO A O 1
#

pLDDT: mean 82.05, std 12.69, range [55.72, 95.94]

Foldseek 3Di:
DKDKDADDDDDDPDDQQPKDKDKDFPAFQFDQVQKWKWFDPVPDIDTDPQVVWDDDRGMTMGIDRDGTMMMMDTDGHDDPVVVVVVVVVVVVVVVVVVVPDD

Sequence (102 aa):
MLGAWEFAISGGGYVPGEPAYLSFDVGGGLDRDGMQVWHYDGVAWNEYDARDLTYNGQYASFTVDGFSGYAVTGNPVPEPSLLGLLLPLGVALLRRRRRRDP

Radius of gyration: 22.64 Å; chains: 1; bounding box: 76×20×48 Å

Secondary structure (DSSP, 8-state):
-EEEEE----STT--TT--EEEEEE--SSB-GGG-EEEEE-SS-EEEE--TT-EE-SSEEEEEESS-SEEEEE-PBPPPH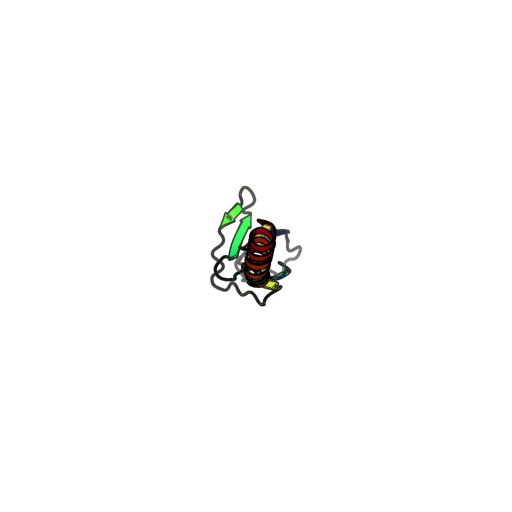HHHHHHHHHHHHHHHHHTTS--